Protein AF-A0A1F9DHU5-F1 (afdb_monomer_lite)

Secondary structure (DSSP, 8-state):
----GGGEETTEEEEES-TTS-SEEEEE--HHHHHHHHHHHHHTT--TTS-SS-S-HHHHHHHHHHHHHHTT------------TT----TTTTSS--

Sequence (98 aa):
MQLTPSDIEDRKLILRSSKSGKERETVFILQEVADHLREYITSRGTGSDQRIFPISYIEGRRPVSKVGKKVEIHLRPIKGVDILPGSAFTTDEVKNQI

Foldseek 3Di:
DFFFQLQDDQQWGWDQCDPVRDRTDIDGHDNVVSVVLVVQCVVVVGDRPGGSDPDDLVRVQVVQCVVCVVVVHRGGDPPDDPPPPPPDPPPPVVPPDD

Radius of gyration: 16.65 Å; chains: 1; bounding box: 40×30×37 Å

pLDDT: mean 76.59, std 19.13, range [32.91, 94.0]

Structure (mmCIF, N/CA/C/O backbone):
data_AF-A0A1F9DHU5-F1
#
_entry.id   AF-A0A1F9DHU5-F1
#
loop_
_atom_site.group_PDB
_atom_site.id
_atom_site.type_symbol
_atom_site.label_atom_id
_atom_site.label_alt_id
_atom_site.label_comp_id
_atom_site.label_asym_id
_atom_site.label_entity_id
_atom_site.label_seq_id
_atom_site.pdbx_PDB_ins_code
_atom_site.Cartn_x
_atom_site.Cartn_y
_atom_site.Cartn_z
_atom_site.occupancy
_atom_site.B_iso_or_equiv
_atom_site.auth_seq_id
_atom_site.auth_comp_id
_atom_site.auth_asym_id
_atom_site.auth_atom_id
_atom_site.pdbx_PDB_model_num
ATOM 1 N N . MET A 1 1 ? 3.988 -0.746 11.797 1.00 62.78 1 MET A N 1
ATOM 2 C CA . MET A 1 1 ? 2.882 -0.137 11.035 1.00 62.78 1 MET A CA 1
ATOM 3 C C . MET A 1 1 ? 2.121 -1.228 10.302 1.00 62.78 1 MET A C 1
ATOM 5 O O . MET A 1 1 ? 2.752 -2.042 9.636 1.00 62.78 1 MET A O 1
ATOM 9 N N . GLN A 1 2 ? 0.805 -1.292 10.479 1.00 79.44 2 GLN A N 1
ATOM 10 C CA . GLN A 1 2 ? -0.080 -2.233 9.789 1.00 79.44 2 GLN A CA 1
ATOM 11 C C . GLN A 1 2 ? -1.192 -1.395 9.161 1.00 79.44 2 GLN A C 1
ATOM 13 O O . GLN A 1 2 ? -1.878 -0.693 9.896 1.00 79.44 2 GLN A O 1
ATOM 18 N N . LEU A 1 3 ? -1.308 -1.415 7.833 1.00 87.44 3 LEU A N 1
ATOM 19 C CA . LEU A 1 3 ? -2.321 -0.651 7.106 1.00 87.44 3 LEU A CA 1
ATOM 20 C C . LEU A 1 3 ? -3.479 -1.580 6.733 1.00 87.44 3 LEU A C 1
ATOM 22 O O . LEU A 1 3 ? -3.255 -2.670 6.194 1.00 87.44 3 LEU A O 1
ATOM 26 N N . THR A 1 4 ? -4.692 -1.141 7.029 1.00 90.69 4 THR A N 1
ATOM 27 C CA . THR A 1 4 ? -5.957 -1.817 6.720 1.00 90.69 4 THR A CA 1
ATOM 28 C C . THR A 1 4 ? -6.802 -0.933 5.802 1.00 90.69 4 THR A C 1
ATOM 30 O O . THR A 1 4 ? -6.540 0.271 5.746 1.00 90.69 4 THR A O 1
ATOM 33 N N . PRO A 1 5 ? -7.793 -1.470 5.070 1.00 89.75 5 PRO A N 1
ATOM 34 C CA . PRO A 1 5 ? -8.664 -0.646 4.232 1.00 89.75 5 PRO A CA 1
ATOM 35 C C . PRO A 1 5 ? -9.336 0.507 4.987 1.00 89.75 5 PRO A C 1
ATOM 37 O O . PRO A 1 5 ? -9.449 1.595 4.436 1.00 89.75 5 PRO A O 1
ATOM 40 N N . SER A 1 6 ? -9.687 0.313 6.263 1.00 89.50 6 SER A N 1
ATOM 41 C CA . SER A 1 6 ? -10.259 1.361 7.123 1.00 89.50 6 SER A CA 1
ATOM 42 C C . SER A 1 6 ? -9.313 2.536 7.410 1.00 89.50 6 SER A C 1
ATOM 44 O O . SER A 1 6 ? -9.757 3.575 7.882 1.00 89.50 6 SER A O 1
ATOM 46 N N . ASP A 1 7 ? -8.010 2.386 7.154 1.00 88.88 7 ASP A N 1
ATOM 47 C CA . ASP A 1 7 ? -7.022 3.458 7.316 1.00 88.88 7 ASP A CA 1
ATOM 48 C C . ASP A 1 7 ? -6.880 4.333 6.051 1.00 88.88 7 ASP A C 1
ATOM 50 O O . ASP A 1 7 ? -6.031 5.227 6.016 1.00 88.88 7 ASP A O 1
ATOM 54 N N . ILE A 1 8 ? -7.648 4.057 4.990 1.00 88.12 8 ILE A N 1
ATOM 55 C CA . ILE A 1 8 ? -7.602 4.794 3.722 1.00 88.12 8 ILE A CA 1
ATOM 56 C C . ILE A 1 8 ? -8.837 5.680 3.607 1.00 88.12 8 ILE A C 1
ATOM 58 O O . ILE A 1 8 ? -9.960 5.195 3.504 1.00 88.12 8 ILE A O 1
ATOM 62 N N . 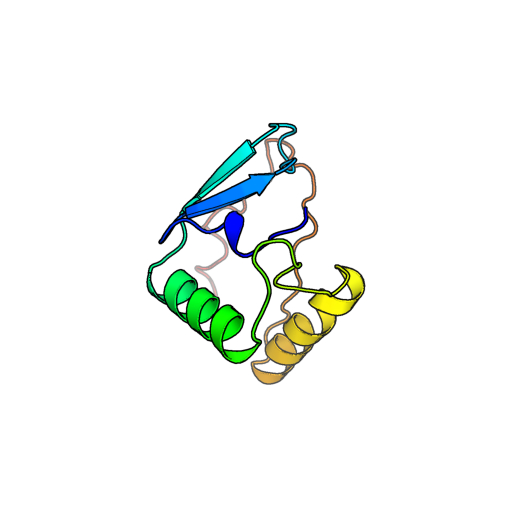GLU A 1 9 ? -8.605 6.985 3.533 1.00 88.94 9 GLU A N 1
ATOM 63 C CA . GLU A 1 9 ? -9.642 7.990 3.315 1.00 88.94 9 GLU A CA 1
ATOM 64 C C . GLU A 1 9 ? -9.303 8.794 2.062 1.00 88.94 9 GLU A C 1
ATOM 66 O O . GLU A 1 9 ? -8.534 9.757 2.088 1.00 88.94 9 GLU A O 1
ATOM 71 N N . ASP A 1 10 ? -9.859 8.379 0.931 1.00 86.69 10 ASP A N 1
ATOM 72 C CA . ASP A 1 10 ? -9.572 8.941 -0.383 1.00 86.69 10 ASP A CA 1
ATOM 73 C C . ASP A 1 10 ? -8.079 9.020 -0.727 1.00 86.69 10 ASP A C 1
ATOM 75 O O . ASP A 1 10 ? -7.461 8.025 -1.092 1.00 86.69 10 ASP A O 1
ATOM 79 N N . ARG A 1 11 ? -7.498 10.218 -0.627 1.00 89.56 11 ARG A N 1
ATOM 80 C CA . ARG A 1 11 ? -6.081 10.502 -0.886 1.00 89.56 11 ARG A CA 1
ATOM 81 C C . ARG A 1 11 ? -5.258 10.592 0.400 1.00 89.56 11 ARG A C 1
ATOM 83 O O . ARG A 1 11 ? -4.159 11.144 0.389 1.00 89.56 11 ARG A O 1
ATOM 90 N N . LYS A 1 12 ? -5.792 10.104 1.519 1.00 90.50 12 LYS A N 1
ATOM 91 C CA . LYS A 1 12 ? -5.156 10.127 2.835 1.00 90.50 12 LYS A CA 1
ATOM 92 C C . LYS A 1 12 ? -4.942 8.708 3.340 1.00 90.50 12 LYS A C 1
ATOM 94 O O . LYS A 1 12 ? -5.826 7.862 3.248 1.00 90.50 12 LYS A O 1
ATOM 99 N N . LEU A 1 13 ? -3.770 8.482 3.917 1.00 90.19 13 LEU A N 1
ATOM 100 C CA . LEU A 1 13 ? -3.427 7.274 4.653 1.00 90.19 13 LEU A CA 1
ATOM 101 C C . LEU A 1 13 ? -3.281 7.624 6.130 1.00 90.19 13 LEU A C 1
ATOM 103 O O . LEU A 1 13 ? -2.503 8.514 6.481 1.00 90.19 13 LEU A O 1
ATOM 107 N N . ILE A 1 14 ? -3.996 6.906 6.989 1.00 88.81 14 ILE A N 1
ATOM 108 C CA . ILE A 1 14 ? -3.929 7.061 8.439 1.00 88.81 14 ILE A CA 1
ATOM 109 C C . ILE A 1 14 ? -2.947 6.031 8.994 1.00 88.81 14 ILE A C 1
ATOM 111 O O . ILE A 1 14 ? -3.212 4.836 9.101 1.00 88.81 14 ILE A O 1
ATOM 115 N N . LEU A 1 15 ? -1.766 6.502 9.369 1.00 86.75 15 LEU A N 1
ATOM 116 C CA . LEU A 1 15 ? -0.722 5.677 9.950 1.00 86.75 15 LEU A CA 1
ATOM 117 C C . LEU A 1 15 ? -0.922 5.587 11.461 1.00 86.75 15 LEU A C 1
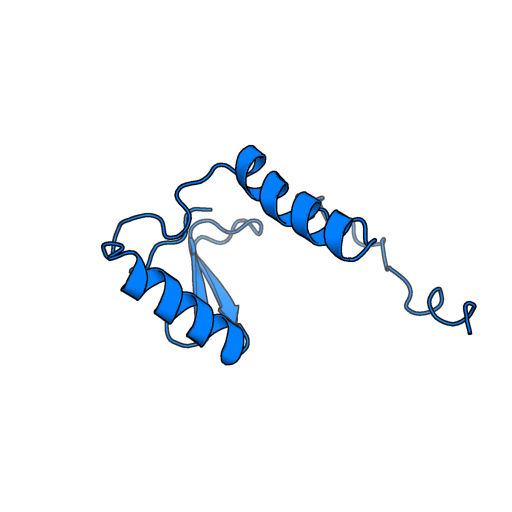ATOM 119 O O . LEU A 1 15 ? -0.590 6.509 12.206 1.00 86.75 15 LEU A O 1
ATOM 123 N N . ARG A 1 16 ? -1.450 4.451 11.920 1.00 80.75 16 ARG A N 1
ATOM 124 C CA . ARG A 1 16 ? -1.513 4.106 13.346 1.00 80.75 16 ARG A CA 1
ATOM 125 C C . ARG A 1 16 ? -0.109 3.774 13.853 1.00 80.75 16 ARG A C 1
ATOM 127 O O . ARG A 1 16 ? 0.578 2.948 13.242 1.00 80.75 16 ARG A O 1
ATOM 134 N N . SER A 1 17 ? 0.311 4.362 14.976 1.00 69.25 17 SER A N 1
ATOM 135 C CA . SER A 1 17 ? 1.656 4.188 15.567 1.00 69.25 17 SER A CA 1
ATOM 136 C C . SER A 1 17 ? 2.782 4.486 14.566 1.00 69.25 17 SER A C 1
ATOM 138 O O . SER A 1 17 ? 3.509 3.602 14.100 1.00 69.25 17 SER A O 1
ATOM 140 N N . SER A 1 18 ? 2.856 5.752 14.170 1.00 66.38 18 SER A N 1
ATOM 141 C CA . SER A 1 18 ? 3.814 6.253 13.185 1.00 66.38 18 SER A CA 1
ATOM 142 C C . SER A 1 18 ? 5.268 6.169 13.673 1.00 66.38 18 SER A C 1
ATOM 144 O O . SER A 1 18 ? 5.545 6.124 14.873 1.00 66.38 18 SER A O 1
ATOM 146 N N . LYS A 1 19 ? 6.230 6.198 12.736 1.00 64.69 19 LYS A N 1
ATOM 147 C CA . LYS A 1 19 ? 7.669 6.226 13.069 1.00 64.69 19 LYS A CA 1
ATOM 148 C C . LYS A 1 19 ? 8.043 7.467 13.900 1.00 64.69 19 LYS A C 1
ATOM 150 O O . LYS A 1 19 ? 9.023 7.427 14.632 1.00 64.69 19 LYS A O 1
ATOM 155 N N . SER A 1 20 ? 7.257 8.543 13.807 1.00 61.41 20 SER A N 1
ATOM 156 C CA . SER A 1 20 ? 7.453 9.787 14.560 1.00 61.41 20 SER A CA 1
ATOM 157 C C . SER A 1 20 ? 7.018 9.703 16.032 1.00 61.41 20 SER A C 1
ATOM 159 O O . SER A 1 20 ? 7.175 10.674 16.766 1.00 61.41 20 SER A O 1
ATOM 161 N N . GLY A 1 21 ? 6.465 8.566 16.477 1.00 66.38 21 GLY A N 1
ATOM 162 C CA . GLY A 1 21 ? 5.956 8.383 17.839 1.00 66.38 21 GLY A CA 1
ATOM 163 C C . GLY A 1 21 ? 4.542 8.934 18.055 1.00 66.38 21 GLY A C 1
ATOM 164 O O . GLY A 1 21 ? 3.992 8.784 19.142 1.00 66.38 21 GLY A O 1
ATOM 165 N N . LYS A 1 22 ? 3.918 9.532 17.029 1.00 72.62 22 LYS A N 1
ATOM 166 C CA . LYS A 1 22 ? 2.522 9.987 17.092 1.00 72.62 22 LYS A CA 1
ATOM 167 C C . LYS A 1 22 ? 1.562 8.804 16.981 1.00 72.62 22 LYS A C 1
ATOM 169 O O . LYS A 1 22 ? 1.759 7.921 16.135 1.00 72.62 22 LYS A O 1
ATOM 174 N N . GLU A 1 23 ? 0.492 8.831 17.778 1.00 72.25 23 GLU A N 1
ATOM 175 C CA . GLU A 1 23 ? -0.551 7.794 17.780 1.00 72.25 23 GLU A CA 1
ATOM 176 C C . GLU A 1 23 ? -1.209 7.624 16.407 1.00 72.25 23 GLU A C 1
ATOM 178 O O . GLU A 1 23 ? -1.445 6.496 15.963 1.00 72.25 23 GLU A O 1
ATOM 183 N N . ARG A 1 24 ? -1.455 8.741 15.714 1.00 78.81 24 ARG A N 1
ATOM 184 C CA . ARG A 1 24 ? -1.964 8.780 14.342 1.00 78.81 24 ARG A CA 1
ATOM 185 C C . ARG A 1 24 ? -1.230 9.847 13.543 1.00 78.81 24 ARG A C 1
ATOM 187 O O . ARG A 1 24 ? -1.064 10.974 14.004 1.00 78.81 24 ARG A O 1
ATOM 194 N N . GLU A 1 25 ? -0.823 9.494 12.334 1.00 83.19 25 GLU A N 1
ATOM 195 C CA . GLU A 1 25 ? -0.234 10.418 11.368 1.00 83.19 25 GLU A CA 1
ATOM 196 C C . GLU A 1 25 ? -0.991 10.305 10.046 1.00 83.19 25 GLU A C 1
ATOM 198 O O . GLU A 1 25 ? -1.243 9.203 9.570 1.00 83.19 25 GLU A O 1
ATOM 203 N N . THR A 1 26 ? -1.390 11.437 9.468 1.00 85.75 26 THR A N 1
ATOM 204 C CA . THR A 1 26 ? -2.068 11.460 8.165 1.00 85.75 26 THR A CA 1
ATOM 205 C C . THR A 1 26 ? -1.056 11.787 7.080 1.00 85.75 26 THR A C 1
ATOM 207 O O . THR A 1 26 ? -0.418 12.837 7.134 1.00 85.75 26 THR A O 1
ATOM 210 N N . VAL A 1 27 ? -0.932 10.908 6.088 1.00 87.31 27 VAL A N 1
ATOM 211 C CA . VAL A 1 27 ? -0.072 11.107 4.917 1.00 87.31 27 VAL A CA 1
ATOM 212 C C . VAL A 1 27 ? -0.940 11.280 3.683 1.00 87.31 27 VAL A C 1
ATOM 214 O O . VAL A 1 27 ? -1.843 10.483 3.439 1.00 87.31 27 VAL A O 1
ATOM 217 N N . PHE A 1 28 ? -0.660 12.311 2.893 1.00 90.19 28 PHE A N 1
ATOM 218 C CA . PHE A 1 28 ? -1.343 12.547 1.627 1.00 90.19 28 PHE A CA 1
ATOM 219 C C . PHE A 1 28 ? -0.619 11.819 0.495 1.00 90.19 28 PHE A C 1
ATOM 221 O O . PHE A 1 28 ? 0.605 11.894 0.388 1.00 90.19 28 PHE A O 1
ATOM 228 N N . ILE A 1 29 ? -1.378 11.129 -0.350 1.00 90.50 29 ILE A N 1
ATOM 229 C CA . ILE A 1 29 ? -0.874 10.420 -1.527 1.00 90.50 29 ILE A CA 1
ATOM 230 C C . ILE A 1 29 ? -1.468 11.004 -2.808 1.00 90.50 29 ILE A C 1
ATOM 232 O O . ILE A 1 29 ? -2.525 11.639 -2.805 1.00 90.50 29 ILE A O 1
ATOM 236 N N . LEU A 1 30 ? -0.768 10.793 -3.919 1.00 93.06 30 LEU A N 1
ATOM 237 C CA . LEU A 1 30 ? -1.254 11.178 -5.241 1.00 93.06 30 LEU A CA 1
ATOM 238 C C . LEU A 1 30 ? -2.516 10.388 -5.609 1.00 93.06 30 LEU A C 1
ATOM 240 O O . LEU A 1 30 ? -2.699 9.256 -5.161 1.00 93.06 30 LEU A O 1
ATOM 244 N N . GLN A 1 31 ? -3.358 10.989 -6.456 1.00 90.94 31 GLN A N 1
ATOM 245 C CA . GLN A 1 31 ? -4.622 10.393 -6.901 1.00 90.94 31 GLN A CA 1
ATOM 246 C C . GLN A 1 31 ? -4.403 9.016 -7.544 1.00 90.94 31 GLN A C 1
ATOM 248 O O . GLN A 1 31 ? -5.014 8.051 -7.108 1.00 90.94 31 GLN A O 1
ATOM 253 N N . GLU A 1 32 ? -3.451 8.896 -8.473 1.00 93.69 32 GLU A N 1
ATOM 254 C CA . GLU A 1 32 ? -3.150 7.620 -9.140 1.00 93.69 32 GLU A CA 1
ATOM 255 C C . GLU A 1 32 ? -2.738 6.517 -8.154 1.00 93.69 32 GLU A C 1
ATOM 257 O O . GLU A 1 32 ? -3.124 5.359 -8.294 1.00 93.69 32 GLU A O 1
ATOM 262 N N . VAL A 1 33 ? -1.983 6.871 -7.108 1.00 92.31 33 VAL A N 1
ATOM 263 C CA . VAL A 1 33 ? -1.572 5.910 -6.074 1.00 92.31 33 VAL A CA 1
ATOM 264 C C . VAL A 1 33 ? -2.778 5.460 -5.250 1.00 92.31 33 VAL A 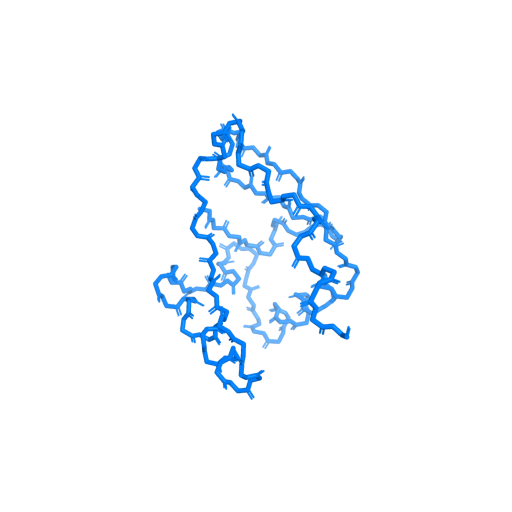C 1
ATOM 266 O O . VAL A 1 33 ? -2.884 4.278 -4.925 1.00 92.31 33 VAL A O 1
ATOM 269 N N . ALA A 1 34 ? -3.688 6.382 -4.925 1.00 91.94 34 ALA A N 1
ATOM 270 C CA . ALA A 1 34 ? -4.930 6.050 -4.236 1.00 91.94 34 ALA A CA 1
ATOM 271 C C . ALA A 1 34 ? -5.809 5.125 -5.087 1.00 91.94 34 ALA A C 1
ATOM 273 O O . ALA A 1 34 ? -6.365 4.159 -4.568 1.00 91.94 34 ALA A O 1
ATOM 274 N N . ASP A 1 35 ? -5.897 5.377 -6.391 1.00 93.38 35 ASP A N 1
ATOM 275 C CA . ASP A 1 35 ? -6.714 4.587 -7.312 1.00 93.38 35 ASP A CA 1
ATOM 276 C C . ASP A 1 35 ? -6.165 3.163 -7.466 1.00 93.38 35 ASP A C 1
ATOM 278 O O . ASP A 1 35 ? -6.899 2.202 -7.226 1.00 93.38 35 ASP A O 1
ATOM 282 N N . HIS A 1 36 ? -4.854 3.009 -7.688 1.00 94.00 36 HIS A N 1
ATOM 283 C CA . HIS A 1 36 ? -4.205 1.692 -7.705 1.00 94.00 36 HIS A CA 1
ATOM 284 C C . HIS A 1 36 ? -4.390 0.925 -6.390 1.00 94.00 36 HIS A C 1
ATOM 286 O O . HIS A 1 36 ? -4.563 -0.297 -6.383 1.00 94.00 36 HIS A O 1
ATOM 292 N N . LEU A 1 37 ? -4.351 1.626 -5.254 1.00 91.69 37 LEU A N 1
ATOM 293 C CA . LEU A 1 37 ? -4.541 1.005 -3.948 1.00 91.69 37 LEU A CA 1
ATOM 294 C C . LEU A 1 37 ? -5.981 0.507 -3.768 1.00 91.69 37 LEU A C 1
ATOM 296 O O . LEU A 1 37 ? -6.177 -0.614 -3.293 1.00 91.69 37 LEU A O 1
ATOM 300 N N . ARG A 1 38 ? -6.982 1.294 -4.187 1.00 91.38 38 ARG A N 1
ATOM 301 C CA . ARG A 1 38 ? -8.397 0.890 -4.151 1.00 91.38 38 ARG A CA 1
ATOM 302 C C . ARG A 1 38 ? -8.673 -0.301 -5.070 1.00 91.38 38 ARG A C 1
ATOM 304 O O . ARG A 1 38 ? -9.338 -1.249 -4.644 1.00 91.38 38 ARG A O 1
ATOM 311 N N . GLU A 1 39 ? -8.136 -0.299 -6.289 1.00 94.00 39 GLU A N 1
ATOM 312 C CA . GLU A 1 39 ? -8.254 -1.432 -7.218 1.00 94.00 39 GLU A CA 1
ATOM 313 C C . GLU A 1 39 ? -7.625 -2.707 -6.645 1.00 94.00 39 GLU A C 1
ATOM 315 O O . GLU A 1 39 ? -8.230 -3.783 -6.680 1.00 94.00 39 GLU A O 1
ATOM 320 N N . TYR A 1 40 ? -6.434 -2.598 -6.051 1.00 92.62 40 TYR A N 1
ATOM 321 C CA . TYR A 1 40 ? -5.772 -3.732 -5.411 1.00 92.62 40 TYR A CA 1
ATOM 322 C C . TYR A 1 40 ? -6.596 -4.296 -4.242 1.00 92.62 40 TYR A C 1
ATOM 324 O O . TYR A 1 40 ? -6.789 -5.506 -4.150 1.00 92.62 40 TYR A O 1
ATOM 332 N N . ILE A 1 41 ? -7.132 -3.442 -3.365 1.00 91.12 41 ILE A N 1
ATOM 333 C CA . ILE A 1 41 ? -7.951 -3.875 -2.219 1.00 91.12 41 ILE A CA 1
ATOM 334 C C . ILE A 1 41 ? -9.218 -4.597 -2.684 1.00 91.12 41 ILE A C 1
ATOM 336 O O . ILE A 1 41 ? -9.542 -5.669 -2.163 1.00 91.12 41 ILE A O 1
ATOM 340 N N . THR A 1 42 ? -9.888 -4.029 -3.689 1.00 91.38 42 THR A N 1
ATOM 341 C CA . THR A 1 42 ? -11.139 -4.553 -4.250 1.00 91.38 42 THR A CA 1
ATOM 342 C C . THR A 1 42 ? -10.909 -5.889 -4.951 1.00 91.38 42 THR A C 1
ATOM 344 O O . THR A 1 42 ? -11.588 -6.866 -4.645 1.00 91.38 42 THR A O 1
ATOM 347 N N . SER A 1 43 ? -9.905 -5.975 -5.830 1.00 93.19 43 SER A N 1
ATOM 348 C CA . SER A 1 43 ? -9.575 -7.212 -6.558 1.00 93.19 43 SER A CA 1
ATOM 349 C C . SER A 1 43 ? -9.146 -8.359 -5.640 1.00 93.19 43 SER A C 1
ATOM 351 O O . SER A 1 43 ? -9.323 -9.528 -5.978 1.00 93.19 43 SER A O 1
ATOM 353 N N . ARG A 1 44 ? -8.597 -8.041 -4.463 1.00 88.12 44 ARG A N 1
ATOM 354 C CA . ARG A 1 44 ? -8.188 -9.022 -3.449 1.00 88.12 44 ARG A CA 1
ATOM 355 C C . ARG A 1 44 ? -9.295 -9.376 -2.456 1.00 88.12 44 ARG A C 1
ATOM 357 O O . ARG A 1 44 ? -9.083 -10.294 -1.669 1.00 88.12 44 ARG A O 1
ATOM 364 N N . GLY A 1 45 ? -10.428 -8.667 -2.460 1.00 87.62 45 GLY A N 1
ATOM 365 C CA . GLY A 1 45 ? -11.517 -8.871 -1.499 1.00 87.62 45 GLY A CA 1
ATOM 366 C C . GLY A 1 45 ? -11.078 -8.677 -0.044 1.00 87.62 45 GLY A C 1
ATOM 367 O O . GLY A 1 45 ? -11.487 -9.438 0.830 1.00 87.62 45 GLY A O 1
ATOM 368 N N . THR A 1 46 ? -10.187 -7.713 0.216 1.00 86.56 46 THR A N 1
ATOM 369 C CA . THR A 1 46 ? -9.592 -7.533 1.553 1.00 86.56 46 THR A CA 1
ATOM 370 C C . THR A 1 46 ? -10.629 -6.953 2.513 1.00 86.56 46 THR A C 1
ATOM 372 O O . THR A 1 46 ? -11.177 -5.885 2.249 1.00 86.56 46 THR A O 1
ATOM 375 N N . GLY A 1 47 ? -10.887 -7.634 3.634 1.00 86.31 47 GLY A N 1
ATOM 376 C CA . GLY A 1 47 ? -11.814 -7.142 4.659 1.00 86.31 47 GLY A CA 1
ATOM 377 C C . GLY A 1 47 ? -11.324 -5.850 5.326 1.00 86.31 47 GLY A C 1
ATOM 378 O O . GLY A 1 47 ? -10.121 -5.599 5.383 1.00 86.31 47 GLY A O 1
ATOM 379 N N . SER A 1 48 ? -12.246 -5.053 5.874 1.00 83.69 48 SER A N 1
ATOM 380 C CA . SER A 1 48 ? -11.975 -3.733 6.477 1.00 83.69 48 SER A CA 1
ATOM 381 C C . SER A 1 48 ? -10.869 -3.737 7.535 1.00 83.69 48 SER A C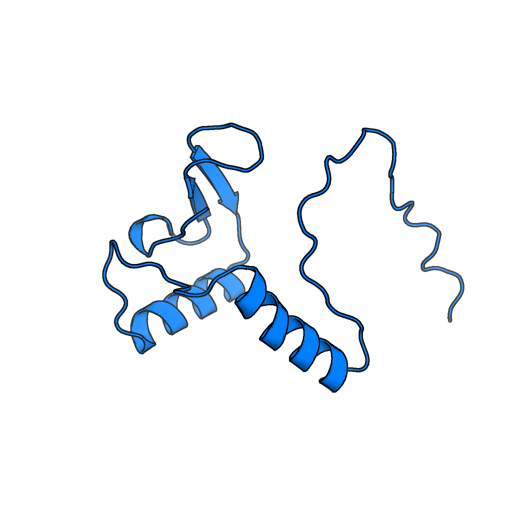 1
ATOM 383 O O . SER A 1 48 ? -10.077 -2.801 7.602 1.00 83.69 48 SER A O 1
ATOM 385 N N . ASP A 1 49 ? -10.774 -4.815 8.313 1.00 84.12 49 ASP A N 1
ATOM 386 C CA . ASP A 1 49 ? -9.805 -4.963 9.408 1.00 84.12 49 ASP A CA 1
ATOM 387 C C . ASP A 1 49 ? -8.602 -5.841 9.035 1.00 84.12 49 ASP A C 1
ATOM 389 O O . ASP A 1 49 ? -7.704 -6.085 9.846 1.00 84.12 49 ASP A O 1
ATOM 393 N N . GLN A 1 50 ? -8.563 -6.334 7.796 1.00 87.94 50 GLN A N 1
ATOM 394 C CA . GLN A 1 50 ? -7.469 -7.156 7.301 1.00 87.94 50 GLN A CA 1
ATOM 395 C C . GLN A 1 50 ? -6.332 -6.283 6.774 1.00 87.94 50 GLN A C 1
ATOM 397 O O . GLN A 1 50 ? -6.529 -5.194 6.239 1.00 87.94 50 GLN A O 1
ATOM 402 N N . ARG A 1 51 ? -5.096 -6.769 6.911 1.00 87.75 51 ARG A N 1
ATOM 403 C CA . ARG A 1 51 ? -3.925 -6.065 6.378 1.00 87.75 51 ARG A CA 1
ATOM 404 C C . ARG A 1 51 ? -3.978 -6.044 4.853 1.00 87.75 51 ARG A C 1
ATOM 406 O O . ARG A 1 51 ? -4.035 -7.104 4.237 1.00 87.75 51 ARG A O 1
ATOM 413 N N . ILE A 1 52 ? -3.824 -4.862 4.259 1.00 90.88 52 ILE A N 1
ATOM 414 C CA . ILE A 1 52 ? -3.751 -4.697 2.795 1.00 90.88 52 ILE A CA 1
ATOM 415 C C . ILE A 1 52 ? -2.531 -5.437 2.234 1.00 90.88 52 ILE A C 1
ATOM 417 O O . ILE A 1 52 ? -2.604 -6.132 1.221 1.00 90.88 52 ILE A O 1
ATOM 421 N N . PHE A 1 53 ? -1.400 -5.332 2.933 1.00 89.19 53 PHE A N 1
ATOM 422 C CA . PHE A 1 53 ? -0.166 -6.030 2.592 1.00 89.19 53 PHE A CA 1
ATOM 423 C C . PHE A 1 53 ? 0.152 -7.071 3.672 1.00 89.19 53 PHE A C 1
ATOM 425 O O . PHE A 1 53 ? 0.795 -6.740 4.673 1.00 89.19 53 PHE A O 1
ATOM 432 N N . PRO A 1 54 ? -0.279 -8.336 3.508 1.00 85.56 54 PRO A N 1
ATOM 433 C CA . PRO A 1 54 ? -0.005 -9.410 4.459 1.00 85.56 54 PRO A CA 1
ATOM 434 C C . PRO A 1 54 ? 1.413 -9.971 4.260 1.00 85.56 54 PRO A C 1
ATOM 436 O O . PRO A 1 54 ? 1.604 -11.172 4.114 1.00 85.56 54 PRO A O 1
ATOM 439 N N . ILE A 1 55 ? 2.415 -9.093 4.208 1.00 85.94 55 ILE A N 1
ATOM 440 C CA . ILE A 1 55 ? 3.821 -9.461 4.026 1.00 85.94 55 ILE A CA 1
ATOM 441 C C . ILE A 1 55 ? 4.678 -8.779 5.084 1.00 85.94 55 ILE A C 1
ATOM 443 O O . ILE A 1 55 ? 4.406 -7.652 5.507 1.00 85.94 55 ILE A O 1
ATOM 447 N N . SER A 1 56 ? 5.739 -9.454 5.513 1.00 85.00 56 SER A N 1
ATOM 448 C CA . SER A 1 56 ? 6.747 -8.828 6.366 1.00 85.00 56 SER A CA 1
ATOM 449 C C . SER A 1 56 ? 7.577 -7.803 5.581 1.00 85.00 56 SER A C 1
ATOM 451 O O . SER A 1 56 ? 7.675 -7.857 4.354 1.00 85.00 56 SER A O 1
ATOM 453 N N . TYR A 1 57 ? 8.263 -6.894 6.281 1.00 79.56 57 TYR A N 1
ATOM 454 C CA . TYR A 1 57 ? 9.224 -5.979 5.643 1.00 79.56 57 TYR A CA 1
ATOM 455 C C . TYR A 1 57 ? 10.311 -6.734 4.851 1.00 79.56 57 TYR A C 1
ATOM 457 O O . TYR A 1 57 ? 10.688 -6.335 3.747 1.00 79.56 57 TYR A O 1
ATOM 465 N N . ILE A 1 58 ? 10.801 -7.851 5.405 1.00 83.06 58 ILE A N 1
ATOM 466 C CA . ILE A 1 58 ? 11.847 -8.676 4.782 1.00 83.06 58 ILE A CA 1
ATOM 467 C C . ILE A 1 58 ? 11.351 -9.285 3.468 1.00 83.06 58 ILE A C 1
ATOM 469 O O . ILE A 1 58 ? 12.135 -9.424 2.527 1.00 83.06 58 ILE A O 1
ATOM 473 N N . GLU A 1 59 ? 10.071 -9.634 3.388 1.00 86.00 59 GLU A N 1
ATOM 474 C CA . GLU A 1 59 ? 9.449 -10.155 2.172 1.00 86.00 59 GLU A CA 1
ATOM 475 C C . GLU A 1 59 ? 9.125 -9.036 1.184 1.00 86.00 59 GLU A C 1
ATOM 477 O O . GLU A 1 59 ? 9.415 -9.175 -0.004 1.00 86.00 59 GLU A O 1
ATOM 482 N N . GLY A 1 60 ? 8.644 -7.890 1.671 1.00 85.31 60 GLY A N 1
ATOM 483 C CA . GLY A 1 60 ? 8.309 -6.720 0.857 1.00 85.31 60 GLY A CA 1
ATOM 484 C C . GLY A 1 60 ? 9.488 -6.117 0.092 1.00 85.31 60 GLY A C 1
ATOM 485 O O . GLY A 1 60 ? 9.296 -5.559 -0.985 1.00 85.31 60 GLY A O 1
ATOM 486 N N . ARG A 1 61 ? 10.734 -6.286 0.557 1.00 86.00 61 ARG A N 1
ATOM 487 C CA . ARG A 1 61 ? 11.915 -5.816 -0.198 1.00 86.00 61 ARG A CA 1
ATOM 488 C C . ARG A 1 61 ? 12.173 -6.607 -1.485 1.00 86.00 61 ARG A C 1
ATOM 490 O O . ARG A 1 61 ? 12.784 -6.080 -2.409 1.00 86.00 61 ARG A O 1
ATOM 497 N N . ARG A 1 62 ? 11.737 -7.872 -1.552 1.00 88.94 62 ARG A N 1
ATOM 498 C CA . ARG A 1 62 ? 12.003 -8.764 -2.694 1.00 88.94 62 ARG A CA 1
ATOM 499 C C . ARG A 1 62 ? 11.397 -8.245 -4.005 1.00 88.94 62 ARG A C 1
ATOM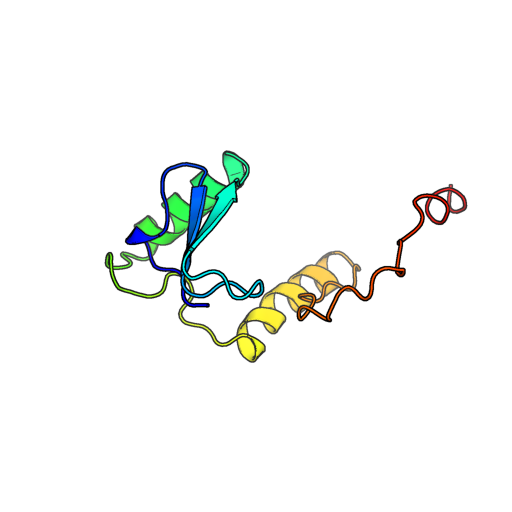 501 O O . ARG A 1 62 ? 12.153 -8.161 -4.973 1.00 88.94 62 ARG A O 1
ATOM 508 N N . PRO A 1 63 ? 10.099 -7.879 -4.080 1.00 87.12 63 PRO A N 1
ATOM 509 C CA . PRO A 1 63 ? 9.533 -7.320 -5.306 1.00 87.12 63 PRO A CA 1
ATOM 510 C C . PRO A 1 63 ? 10.207 -6.003 -5.704 1.00 87.12 63 PRO A C 1
ATOM 512 O O . PRO A 1 63 ? 10.518 -5.835 -6.878 1.00 87.12 63 PRO A O 1
ATOM 515 N N . VAL A 1 64 ? 10.533 -5.129 -4.745 1.00 86.62 64 VAL A N 1
ATOM 516 C CA . VAL A 1 64 ? 11.211 -3.846 -5.010 1.00 86.62 64 VAL A CA 1
ATOM 517 C C . VAL A 1 64 ? 12.577 -4.061 -5.663 1.00 86.62 64 VAL A C 1
ATOM 519 O O . VAL A 1 64 ? 12.853 -3.503 -6.721 1.00 86.62 64 VAL A O 1
ATOM 522 N N . SER A 1 65 ? 13.409 -4.941 -5.100 1.00 87.06 65 SER A N 1
ATOM 523 C CA . SER A 1 65 ? 14.712 -5.260 -5.694 1.00 87.06 65 SER A CA 1
ATOM 524 C C . SER A 1 65 ? 14.590 -5.995 -7.032 1.00 87.06 65 SER A C 1
ATOM 526 O O . SER A 1 65 ? 15.438 -5.818 -7.902 1.00 87.06 65 SER A O 1
ATOM 528 N N . LYS A 1 66 ? 13.545 -6.813 -7.227 1.00 89.25 66 LYS A N 1
ATOM 529 C CA . LYS A 1 66 ? 13.282 -7.481 -8.510 1.00 89.25 66 LYS A CA 1
ATOM 530 C C . LYS A 1 66 ? 12.925 -6.473 -9.602 1.00 89.25 66 LYS A C 1
ATOM 532 O O . LYS A 1 66 ? 13.431 -6.604 -10.711 1.00 89.25 66 LYS A O 1
ATOM 537 N N . VAL A 1 67 ? 12.071 -5.495 -9.297 1.00 91.00 67 VAL A N 1
ATOM 538 C CA . VAL A 1 67 ? 11.717 -4.417 -10.231 1.00 91.00 67 VAL A CA 1
ATOM 539 C C . VAL A 1 67 ? 12.946 -3.577 -10.543 1.00 91.00 67 VAL A C 1
ATOM 541 O O . VAL A 1 67 ? 13.241 -3.393 -11.715 1.00 91.00 67 VAL A O 1
ATOM 544 N N . GLY A 1 68 ? 13.718 -3.187 -9.525 1.00 87.56 68 GLY A N 1
ATOM 545 C CA . GLY A 1 68 ? 14.962 -2.445 -9.717 1.00 87.56 68 GLY A CA 1
ATOM 546 C C . GLY A 1 68 ? 15.918 -3.127 -10.698 1.00 87.56 68 GLY A C 1
ATOM 547 O O . GLY A 1 68 ? 16.323 -2.525 -11.684 1.00 87.56 68 GLY A O 1
ATOM 548 N N . LYS A 1 69 ? 16.180 -4.427 -10.511 1.00 89.38 69 LYS A N 1
ATOM 549 C CA . LYS A 1 69 ? 17.012 -5.209 -11.442 1.00 89.38 69 LYS A CA 1
ATOM 550 C C . LYS A 1 69 ? 16.487 -5.219 -12.880 1.00 89.38 69 LYS A C 1
ATOM 552 O O . LYS A 1 69 ? 17.293 -5.229 -13.797 1.00 89.38 69 LYS A O 1
ATOM 557 N N . LYS A 1 70 ? 15.163 -5.247 -13.083 1.00 90.94 70 LYS A N 1
ATOM 558 C CA . LYS A 1 70 ? 14.561 -5.234 -14.429 1.00 90.94 70 LYS A CA 1
ATOM 559 C C . LYS A 1 70 ? 14.753 -3.906 -15.156 1.00 90.94 70 LYS A C 1
ATOM 561 O O . LYS A 1 70 ? 14.753 -3.905 -16.378 1.00 90.94 70 LYS A O 1
ATOM 566 N N . VAL A 1 71 ? 14.861 -2.810 -14.412 1.00 89.62 71 VAL A N 1
ATOM 567 C CA . VAL A 1 71 ? 15.084 -1.463 -14.956 1.00 89.62 71 VAL A CA 1
ATOM 568 C C . VAL A 1 71 ? 16.529 -0.999 -14.758 1.00 89.62 71 VAL A C 1
ATOM 570 O O . VAL A 1 71 ? 16.800 0.186 -14.872 1.00 89.62 71 VAL A O 1
ATOM 573 N N . GLU A 1 72 ? 17.436 -1.919 -14.405 1.00 82.19 72 GLU A N 1
ATOM 574 C CA . GLU A 1 72 ? 18.859 -1.660 -14.133 1.00 82.19 72 GLU A CA 1
ATOM 575 C C . GLU A 1 72 ? 19.133 -0.591 -13.051 1.00 82.19 72 GLU A C 1
ATOM 577 O O . GLU A 1 72 ? 20.229 -0.047 -12.953 1.00 82.19 72 GLU A O 1
ATOM 582 N N . ILE A 1 73 ? 18.166 -0.342 -12.158 1.00 87.56 73 ILE A N 1
ATOM 583 C CA . ILE A 1 73 ? 18.286 0.595 -11.030 1.00 87.56 73 ILE A CA 1
ATOM 584 C C . ILE A 1 73 ? 18.306 -0.178 -9.714 1.00 87.56 73 ILE A C 1
ATOM 586 O O . ILE A 1 73 ? 17.464 -1.034 -9.439 1.00 87.56 73 ILE A O 1
ATOM 590 N N . HIS A 1 74 ? 19.230 0.159 -8.818 1.00 81.50 74 HIS A N 1
ATOM 591 C CA . HIS A 1 74 ? 19.308 -0.505 -7.519 1.00 81.50 74 HIS A CA 1
ATOM 592 C C . HIS A 1 74 ? 18.278 0.021 -6.509 1.00 81.50 74 HIS A C 1
ATOM 594 O O . HIS A 1 74 ? 18.584 0.825 -5.630 1.00 81.50 74 HIS A O 1
ATOM 600 N N . LEU A 1 75 ? 17.039 -0.466 -6.610 1.00 83.88 75 LEU A N 1
ATOM 601 C CA . LEU A 1 75 ? 15.946 -0.089 -5.711 1.00 83.88 75 LEU A CA 1
ATOM 602 C C . LEU A 1 75 ? 15.976 -0.884 -4.395 1.00 83.88 75 LEU A C 1
ATOM 604 O O . LEU A 1 75 ? 15.962 -2.123 -4.377 1.00 83.88 75 LEU A O 1
ATOM 608 N N . ARG A 1 76 ? 15.951 -0.165 -3.265 1.00 81.94 76 ARG A N 1
ATOM 609 C CA . ARG A 1 76 ? 15.812 -0.737 -1.917 1.00 81.94 76 ARG A CA 1
ATOM 610 C C . ARG A 1 76 ? 14.853 0.103 -1.067 1.00 81.94 76 ARG A C 1
ATOM 612 O O . ARG A 1 76 ? 14.994 1.322 -1.052 1.00 81.94 76 ARG A O 1
ATOM 619 N N . PRO A 1 77 ? 13.920 -0.519 -0.316 1.00 80.56 77 PRO A N 1
ATOM 620 C CA . PRO A 1 77 ? 13.136 0.209 0.674 1.00 80.56 77 PRO A CA 1
ATOM 621 C C . PRO A 1 77 ? 14.067 0.808 1.726 1.00 80.56 77 PRO A C 1
ATOM 623 O O . PRO A 1 77 ? 14.789 0.069 2.403 1.00 80.56 77 PRO A O 1
ATOM 626 N N . ILE A 1 78 ? 14.039 2.127 1.883 1.00 77.50 78 ILE A N 1
ATOM 627 C CA . ILE A 1 78 ? 14.810 2.803 2.923 1.00 77.50 78 ILE A CA 1
ATOM 628 C C . ILE A 1 78 ? 14.190 2.400 4.264 1.00 77.50 78 ILE A C 1
ATOM 630 O O . ILE A 1 78 ? 13.045 2.732 4.570 1.00 77.50 78 ILE A O 1
ATOM 634 N N . LYS A 1 79 ? 14.924 1.617 5.060 1.00 61.75 79 LYS A N 1
ATOM 635 C CA . LYS A 1 79 ? 14.568 1.396 6.461 1.00 61.75 79 LYS A CA 1
ATOM 636 C C . LYS A 1 79 ? 14.829 2.733 7.130 1.00 61.75 79 LYS A C 1
ATOM 638 O O . LYS A 1 79 ? 15.952 3.212 7.040 1.00 61.75 79 LYS A O 1
ATOM 643 N N . GLY A 1 80 ? 13.804 3.362 7.699 1.00 54.06 80 GLY A N 1
ATOM 644 C CA . GLY A 1 80 ? 13.947 4.689 8.276 1.00 54.06 80 GLY A CA 1
ATOM 645 C C . GLY A 1 80 ? 15.081 4.718 9.303 1.00 54.06 80 GLY A C 1
ATOM 646 O O . GLY A 1 80 ? 14.872 4.349 10.452 1.00 54.06 80 GLY A O 1
ATOM 647 N N . VAL A 1 81 ? 16.247 5.186 8.881 1.00 44.81 81 VAL A N 1
ATOM 648 C CA . VAL A 1 81 ? 17.324 5.683 9.728 1.00 44.81 81 VAL A CA 1
ATOM 649 C C . VAL A 1 81 ? 16.839 7.012 10.296 1.00 44.81 81 VAL A C 1
ATOM 651 O O . VAL A 1 81 ? 16.043 7.711 9.660 1.00 44.81 81 VAL A O 1
ATOM 654 N N . ASP A 1 82 ? 17.186 7.292 11.544 1.00 40.62 82 ASP A N 1
ATOM 655 C CA . ASP A 1 82 ? 17.011 8.611 12.133 1.00 40.62 82 ASP A CA 1
ATOM 656 C C . ASP A 1 82 ? 17.653 9.618 11.187 1.00 40.62 82 ASP A C 1
ATOM 658 O O . ASP A 1 82 ? 18.846 9.530 10.898 1.00 40.62 82 ASP A O 1
ATOM 662 N N . ILE A 1 83 ? 16.856 10.537 10.642 1.00 41.12 83 ILE A N 1
ATOM 663 C CA . ILE A 1 83 ? 17.419 11.698 9.968 1.00 41.12 83 ILE A CA 1
ATOM 664 C C . ILE A 1 83 ? 18.067 12.492 11.098 1.00 41.12 83 ILE A C 1
ATOM 666 O O . ILE A 1 83 ? 17.418 13.310 11.745 1.00 41.12 83 ILE A O 1
ATO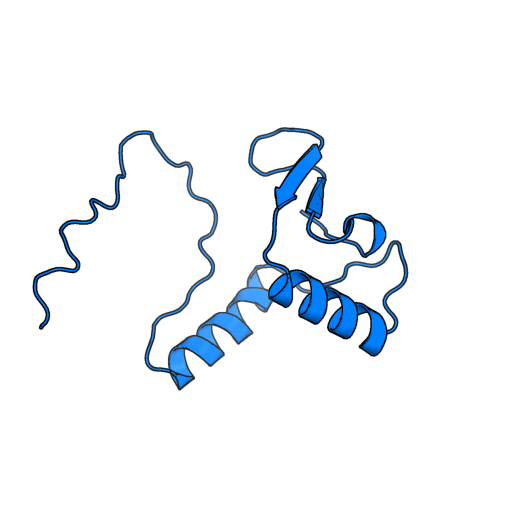M 670 N N . LEU A 1 84 ? 19.332 12.187 11.395 1.00 36.00 84 LEU A N 1
ATOM 671 C CA . LEU A 1 84 ? 20.179 13.104 12.131 1.00 36.00 84 LEU A CA 1
ATOM 672 C C . LEU A 1 84 ? 20.117 14.423 11.348 1.00 36.00 84 LEU A C 1
ATOM 674 O O . LEU A 1 84 ? 20.317 14.400 10.124 1.00 36.00 84 LEU A O 1
ATOM 678 N N . PRO A 1 85 ? 19.778 15.547 12.000 1.00 32.91 85 PRO A N 1
ATOM 679 C CA . PRO A 1 85 ? 19.724 16.834 11.328 1.00 32.91 85 PRO A CA 1
ATOM 680 C C . PRO A 1 85 ? 21.129 17.121 10.788 1.00 32.91 85 PRO A C 1
ATOM 682 O O . PRO A 1 85 ? 22.054 17.345 11.561 1.00 32.91 85 PRO A O 1
ATOM 685 N N . GLY A 1 86 ? 21.311 17.014 9.470 1.00 41.56 86 GLY A N 1
ATOM 686 C CA . GLY A 1 86 ? 22.614 17.229 8.835 1.00 41.56 86 GLY A CA 1
ATOM 687 C C . GLY A 1 86 ? 22.925 16.387 7.597 1.00 41.56 86 GLY A C 1
ATOM 688 O O . GLY A 1 86 ? 23.808 16.774 6.844 1.00 41.56 86 GLY A O 1
ATOM 689 N N . SER A 1 87 ? 22.207 15.294 7.313 1.00 39.31 87 SER A N 1
ATOM 690 C CA . SER A 1 87 ? 22.373 14.587 6.025 1.00 39.31 87 SER A CA 1
ATOM 691 C C . SER A 1 87 ? 21.430 15.152 4.962 1.00 39.31 87 SER A C 1
ATOM 693 O O . SER A 1 87 ? 20.461 14.526 4.538 1.00 39.31 87 SER A O 1
ATOM 695 N N . ALA A 1 88 ? 21.701 16.391 4.554 1.00 37.59 88 ALA A N 1
ATOM 696 C CA . ALA A 1 88 ? 21.170 16.907 3.305 1.00 37.59 88 ALA A CA 1
ATOM 697 C C . ALA A 1 88 ? 21.781 16.081 2.164 1.00 37.59 88 ALA A C 1
ATOM 699 O O . ALA A 1 88 ? 22.993 16.090 1.966 1.00 37.59 88 ALA A O 1
ATOM 700 N N . PHE A 1 89 ? 20.948 15.369 1.404 1.00 41.41 89 PHE A N 1
ATOM 701 C CA . PHE A 1 89 ? 21.282 15.112 0.009 1.00 41.41 89 PHE A CA 1
ATOM 702 C C . PHE A 1 89 ? 21.205 16.470 -0.680 1.00 41.41 89 PHE A C 1
ATOM 704 O O . PHE A 1 89 ? 20.122 16.939 -1.026 1.00 41.41 89 PHE A O 1
ATOM 711 N N . THR A 1 90 ? 22.340 17.160 -0.755 1.00 34.59 90 THR A N 1
ATOM 712 C CA . THR A 1 90 ? 22.441 18.421 -1.478 1.00 34.59 90 THR A CA 1
ATOM 713 C C . THR A 1 90 ? 22.130 18.135 -2.942 1.00 34.59 90 THR A C 1
ATOM 715 O O . THR A 1 90 ? 22.732 17.258 -3.558 1.00 34.59 90 THR A O 1
ATOM 718 N N . THR A 1 91 ? 21.177 18.874 -3.500 1.00 41.16 91 THR A N 1
ATOM 719 C CA . THR A 1 91 ? 20.662 18.780 -4.877 1.00 41.16 91 THR A CA 1
ATOM 720 C C . THR A 1 91 ? 21.711 19.109 -5.961 1.00 41.16 91 THR A C 1
ATOM 722 O O . THR A 1 91 ? 21.361 19.327 -7.119 1.00 41.16 91 THR A O 1
ATOM 725 N N . ASP A 1 92 ? 22.998 19.127 -5.613 1.00 38.00 92 ASP A N 1
ATOM 726 C CA . ASP A 1 92 ? 24.102 19.542 -6.478 1.00 38.00 92 ASP A CA 1
ATOM 727 C C . ASP A 1 92 ? 24.839 18.368 -7.154 1.00 38.00 92 ASP A C 1
ATOM 729 O O . ASP A 1 92 ? 25.538 18.584 -8.141 1.00 38.00 92 ASP A O 1
ATOM 733 N N . GLU A 1 93 ? 24.637 17.111 -6.734 1.00 41.31 93 GLU A N 1
ATOM 734 C CA . GLU A 1 93 ? 25.333 15.953 -7.342 1.00 41.31 93 GLU A CA 1
ATOM 735 C C . GLU A 1 93 ? 24.660 15.361 -8.598 1.00 41.31 93 GLU A C 1
ATOM 737 O O . GLU A 1 93 ? 25.224 14.478 -9.240 1.00 41.31 93 GLU A O 1
ATOM 742 N N . VAL A 1 94 ? 23.495 15.862 -9.029 1.00 46.88 94 VAL A N 1
ATOM 743 C CA . VAL A 1 94 ? 22.810 15.358 -10.246 1.00 46.88 94 VAL A CA 1
ATOM 744 C C . VAL A 1 94 ? 23.217 16.127 -11.517 1.00 46.88 94 VAL A C 1
ATOM 746 O O . VAL A 1 94 ? 22.830 15.759 -12.622 1.00 46.88 94 VAL A O 1
ATOM 749 N N . LYS A 1 95 ? 24.041 17.179 -11.413 1.00 37.59 95 LYS A N 1
ATOM 750 C CA . LYS A 1 95 ? 24.397 18.024 -12.570 1.00 37.59 95 LYS A CA 1
ATOM 751 C C . LYS A 1 95 ? 25.658 17.631 -13.342 1.00 37.59 95 LYS A C 1
ATOM 753 O O . LYS A 1 95 ? 26.001 18.349 -14.272 1.00 37.59 95 LYS A O 1
ATOM 758 N N . ASN A 1 96 ? 26.320 16.516 -13.033 1.00 38.69 96 ASN A N 1
ATOM 759 C CA . ASN A 1 96 ? 27.546 16.134 -13.749 1.00 38.69 96 ASN A CA 1
ATOM 760 C C . ASN A 1 96 ? 27.478 14.750 -14.406 1.00 38.69 96 ASN A C 1
ATOM 762 O O . ASN A 1 96 ? 28.387 13.931 -14.268 1.00 38.69 96 ASN A O 1
ATOM 766 N N . GLN A 1 97 ? 26.368 14.481 -15.099 1.00 44.94 97 GLN A N 1
ATOM 767 C CA . GLN A 1 97 ? 26.226 13.279 -15.923 1.00 44.94 97 GLN A CA 1
ATOM 768 C C . GLN A 1 97 ? 25.291 13.479 -17.132 1.00 44.94 97 GLN A C 1
ATOM 770 O O . GLN A 1 97 ? 24.477 12.611 -17.442 1.00 44.94 97 GLN A O 1
ATOM 775 N N . ILE A 1 98 ? 25.420 14.627 -17.812 1.00 37.94 98 ILE A N 1
ATOM 776 C CA . ILE A 1 98 ? 24.954 14.848 -19.194 1.00 37.94 98 ILE A CA 1
ATOM 777 C C . ILE A 1 98 ? 26.047 15.604 -19.945 1.00 37.94 98 ILE A C 1
ATOM 779 O O . ILE A 1 98 ? 26.523 16.613 -19.379 1.00 37.94 98 ILE A O 1
#